Protein AF-N4VZN1-F1 (afdb_monomer)

pLDDT: mean 78.59, std 17.95, range [29.05, 93.44]

Structure (mmCIF, N/CA/C/O backbone):
data_AF-N4VZN1-F1
#
_entry.id   AF-N4VZN1-F1
#
loop_
_atom_site.group_PDB
_atom_site.id
_atom_site.type_symbol
_atom_site.label_atom_id
_atom_site.label_alt_id
_atom_site.label_comp_id
_atom_site.label_asym_id
_atom_site.label_entity_id
_atom_site.label_seq_id
_atom_site.pdbx_PDB_ins_code
_atom_site.Cartn_x
_atom_site.Cartn_y
_atom_site.Cartn_z
_atom_site.occupancy
_atom_site.B_iso_or_equiv
_atom_site.auth_seq_id
_atom_site.auth_comp_id
_atom_site.auth_asym_id
_atom_site.auth_atom_id
_atom_site.pdbx_PDB_model_num
ATOM 1 N N . MET A 1 1 ? 10.102 4.691 -33.863 1.00 33.31 1 MET A N 1
ATOM 2 C CA . MET A 1 1 ? 11.056 3.688 -34.383 1.00 33.31 1 MET A CA 1
ATOM 3 C C . MET A 1 1 ? 10.541 2.328 -33.934 1.00 33.31 1 MET A C 1
ATOM 5 O O . MET A 1 1 ? 10.460 2.100 -32.736 1.00 33.31 1 MET A O 1
ATOM 9 N N . VAL A 1 2 ? 10.030 1.515 -34.860 1.00 29.05 2 VAL A N 1
ATOM 10 C CA . VAL A 1 2 ? 9.396 0.220 -34.558 1.00 29.05 2 VAL A CA 1
ATOM 11 C C . VAL A 1 2 ? 10.505 -0.815 -34.383 1.00 29.05 2 VAL A C 1
ATOM 13 O O . VAL A 1 2 ? 11.284 -1.025 -35.308 1.00 29.05 2 VAL A O 1
ATOM 16 N N . ALA A 1 3 ? 10.610 -1.429 -33.205 1.00 33.41 3 ALA A N 1
ATOM 17 C CA . ALA A 1 3 ? 11.520 -2.548 -32.995 1.00 33.41 3 ALA A CA 1
ATOM 18 C C . ALA A 1 3 ? 10.866 -3.826 -33.538 1.00 33.41 3 ALA A C 1
ATOM 20 O O . ALA A 1 3 ? 9.881 -4.314 -32.989 1.00 33.41 3 ALA A O 1
ATOM 21 N N . SER A 1 4 ? 11.395 -4.354 -34.639 1.00 32.19 4 SER A N 1
ATOM 22 C CA . SER A 1 4 ? 11.051 -5.678 -35.155 1.00 32.19 4 SER A CA 1
ATOM 23 C C . SER A 1 4 ? 11.809 -6.747 -34.365 1.00 32.19 4 SER A C 1
ATOM 25 O O . SER A 1 4 ? 13.034 -6.824 -34.457 1.00 32.19 4 SER A O 1
ATOM 27 N N . LEU A 1 5 ? 11.094 -7.571 -33.599 1.00 39.19 5 LEU A N 1
ATOM 28 C CA . LEU A 1 5 ? 11.644 -8.781 -32.980 1.00 39.19 5 LEU A CA 1
ATOM 29 C C . LEU A 1 5 ? 11.568 -9.964 -33.968 1.00 39.19 5 LEU A C 1
ATOM 31 O O . LEU A 1 5 ? 10.598 -10.056 -34.728 1.00 39.19 5 LEU A O 1
ATOM 35 N N . PRO A 1 6 ? 12.559 -10.875 -33.982 1.00 34.69 6 PRO A N 1
ATOM 36 C CA . PRO A 1 6 ? 12.552 -12.028 -34.874 1.00 34.69 6 PRO A CA 1
ATOM 37 C C . PRO A 1 6 ? 11.439 -13.012 -34.485 1.00 34.69 6 PRO A C 1
ATOM 39 O O . PRO A 1 6 ? 11.259 -13.341 -33.312 1.00 34.69 6 PRO A O 1
ATOM 42 N N . ARG A 1 7 ? 10.693 -13.495 -35.489 1.00 36.53 7 ARG A N 1
ATOM 43 C CA . ARG A 1 7 ? 9.679 -14.553 -35.344 1.00 36.53 7 ARG A CA 1
ATOM 44 C C . ARG A 1 7 ? 10.336 -15.824 -34.804 1.00 36.53 7 ARG A C 1
ATOM 46 O O . ARG A 1 7 ? 11.075 -16.479 -35.533 1.00 36.53 7 ARG A O 1
ATOM 53 N N . GLN A 1 8 ? 10.008 -16.207 -33.573 1.00 41.25 8 GLN A N 1
ATOM 54 C CA . GLN A 1 8 ? 10.140 -17.594 -33.142 1.00 41.25 8 GLN A CA 1
ATOM 55 C C . GLN A 1 8 ? 8.844 -18.335 -33.475 1.00 41.25 8 GLN A C 1
ATOM 57 O O . GLN A 1 8 ? 7.759 -17.988 -33.015 1.00 41.25 8 GLN A O 1
ATOM 62 N N . THR A 1 9 ? 8.959 -19.318 -34.360 1.00 45.03 9 THR A N 1
ATOM 63 C CA . THR A 1 9 ? 7.904 -20.261 -34.727 1.00 45.03 9 THR A CA 1
ATOM 64 C C . THR A 1 9 ? 7.718 -21.290 -33.617 1.00 45.03 9 THR A C 1
ATOM 66 O O . THR A 1 9 ? 8.597 -22.120 -33.408 1.00 45.03 9 THR A O 1
ATOM 69 N N . GLY A 1 10 ? 6.558 -21.259 -32.956 1.00 38.69 10 GLY A N 1
ATOM 70 C CA . GLY A 1 10 ? 6.076 -22.329 -32.078 1.00 38.69 10 GLY A CA 1
ATOM 71 C C . GLY A 1 10 ? 5.666 -21.839 -30.691 1.00 38.69 10 GLY A C 1
ATOM 72 O O . GLY A 1 10 ? 6.515 -21.622 -29.838 1.00 38.69 10 GLY A O 1
ATOM 73 N N . GLY A 1 11 ? 4.356 -21.713 -30.459 1.00 36.47 11 GLY A N 1
ATOM 74 C CA . GLY A 1 11 ? 3.774 -21.395 -29.149 1.00 36.47 11 GLY A CA 1
ATOM 75 C C . GLY A 1 11 ? 2.905 -20.139 -29.181 1.00 36.47 11 GLY A C 1
ATOM 76 O O . GLY A 1 11 ? 3.313 -19.111 -29.709 1.00 36.47 11 GLY A O 1
ATOM 77 N N . PHE A 1 12 ? 1.685 -20.256 -28.658 1.00 34.72 12 PHE A N 1
ATOM 78 C CA . PHE A 1 12 ? 0.640 -19.227 -28.595 1.00 34.72 12 PHE A CA 1
ATOM 79 C C . PHE A 1 12 ? 1.207 -17.844 -28.206 1.00 34.72 12 PHE A C 1
ATOM 81 O O . PHE A 1 12 ? 1.605 -17.633 -27.062 1.00 34.72 12 PHE A O 1
ATOM 88 N N . LEU A 1 13 ? 1.256 -16.897 -29.150 1.00 37.53 13 LEU A N 1
ATOM 89 C CA . LEU A 1 13 ? 1.694 -15.528 -28.880 1.00 37.53 13 LEU A CA 1
ATOM 90 C C . LEU A 1 13 ? 0.463 -14.639 -28.686 1.00 37.53 13 LEU A C 1
ATOM 92 O O . LEU A 1 13 ? -0.039 -14.046 -29.639 1.00 37.53 13 LEU A O 1
ATOM 96 N N . THR A 1 14 ? -0.020 -14.540 -27.451 1.00 34.81 14 THR A N 1
ATOM 97 C CA . THR A 1 14 ? -0.980 -13.495 -27.077 1.00 34.81 14 THR A CA 1
ATOM 98 C C . THR A 1 14 ? -0.225 -12.407 -26.324 1.00 34.81 14 THR A C 1
ATOM 100 O O . THR A 1 14 ? 0.048 -12.548 -25.136 1.00 34.81 14 THR A O 1
ATOM 103 N N . VAL A 1 15 ? 0.135 -11.321 -27.015 1.00 51.28 15 VAL A N 1
ATOM 104 C CA . VAL A 1 15 ? 0.656 -10.105 -26.371 1.00 51.28 15 VAL A CA 1
ATOM 105 C C . VAL A 1 15 ? -0.515 -9.158 -26.118 1.00 51.28 15 VAL A C 1
ATOM 107 O O . VAL A 1 15 ? -1.000 -8.478 -27.018 1.00 51.28 15 VAL A O 1
ATOM 110 N N . VAL A 1 16 ? -0.976 -9.166 -24.871 1.00 47.75 16 VAL A 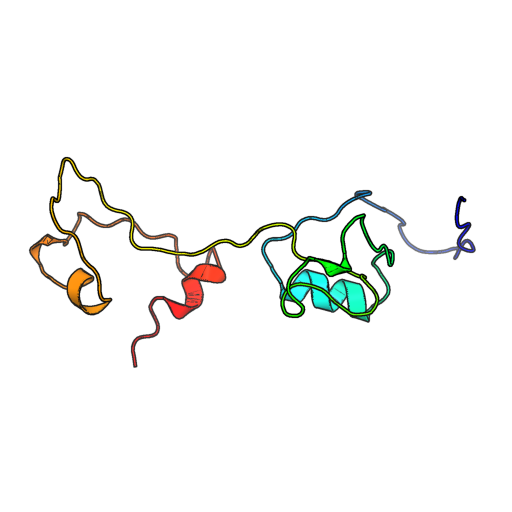N 1
ATOM 111 C CA . VAL A 1 16 ? -1.814 -8.145 -24.219 1.00 47.75 16 VAL A CA 1
ATOM 112 C C . VAL A 1 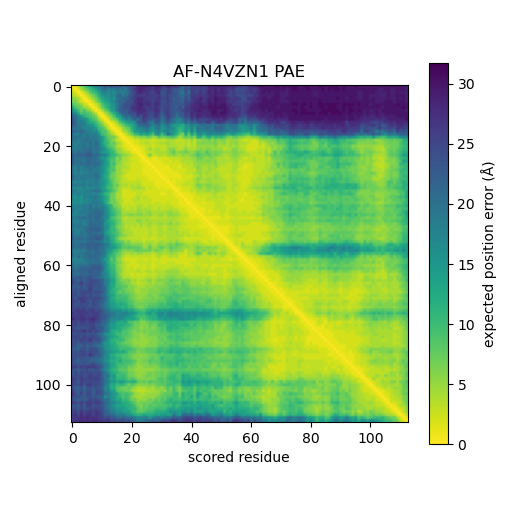16 ? -0.857 -7.207 -23.453 1.00 47.75 16 VAL A C 1
ATOM 114 O O . VAL A 1 16 ? 0.295 -7.582 -23.233 1.00 47.75 16 VAL A O 1
ATOM 117 N N . PRO A 1 17 ? -1.351 -6.137 -22.817 1.00 61.84 17 PRO A N 1
ATOM 118 C CA . PRO A 1 17 ? -1.573 -4.761 -23.283 1.00 61.84 17 PRO A CA 1
ATOM 119 C C . PRO A 1 17 ? -0.272 -3.960 -23.550 1.00 61.84 17 PRO A C 1
ATOM 121 O O . PRO A 1 17 ? 0.813 -4.356 -23.142 1.00 61.84 17 PRO A O 1
ATOM 124 N N . SER A 1 18 ? -0.367 -2.784 -24.192 1.00 78.56 18 SER A N 1
ATOM 125 C CA . SER A 1 18 ? 0.781 -1.874 -24.414 1.00 78.56 18 SER A CA 1
ATOM 126 C C . SER A 1 18 ? 1.297 -1.185 -23.141 1.00 78.56 18 SER A C 1
ATOM 128 O O . SER A 1 18 ? 2.373 -0.591 -23.156 1.00 78.56 18 SER A O 1
ATOM 130 N N . LEU A 1 19 ? 0.518 -1.238 -22.058 1.00 81.88 19 LEU A N 1
ATOM 131 C CA . LEU A 1 19 ? 0.842 -0.708 -20.740 1.00 81.88 19 LEU A CA 1
ATOM 132 C C . LEU A 1 19 ? 0.364 -1.702 -19.681 1.00 81.88 19 LEU A C 1
ATOM 134 O O . LEU A 1 19 ? -0.770 -2.173 -19.740 1.00 81.88 19 LEU A O 1
ATOM 138 N N . PHE A 1 20 ? 1.219 -1.980 -18.704 1.00 83.44 20 PHE A N 1
ATOM 139 C CA . PHE A 1 20 ? 0.904 -2.812 -17.552 1.00 83.44 20 PHE A CA 1
ATOM 140 C C . PHE A 1 20 ? 0.982 -1.954 -16.289 1.00 83.44 20 PHE A C 1
ATOM 142 O O . PHE A 1 20 ? 2.021 -1.351 -16.019 1.00 83.44 20 PHE A O 1
ATOM 149 N N . LEU A 1 21 ? -0.116 -1.887 -15.536 1.00 84.38 21 LEU A N 1
ATOM 150 C CA . LEU A 1 21 ? -0.195 -1.181 -14.261 1.00 84.38 21 LEU A CA 1
ATOM 151 C C . LEU A 1 21 ? -0.569 -2.183 -13.170 1.00 84.38 21 LEU A C 1
ATOM 153 O O . LEU A 1 21 ? -1.529 -2.934 -13.324 1.00 84.38 21 LEU A O 1
ATOM 157 N N . SER A 1 22 ? 0.200 -2.199 -12.085 1.00 83.06 22 SER A N 1
ATOM 158 C CA . SER A 1 22 ? 0.061 -3.179 -11.010 1.00 83.06 22 SER A CA 1
ATOM 159 C C . SER A 1 22 ? 0.313 -2.525 -9.660 1.00 83.06 22 SER A C 1
ATOM 161 O O . SER A 1 22 ? 1.281 -1.780 -9.512 1.00 83.06 22 SER A O 1
ATOM 163 N N . ALA A 1 23 ? -0.531 -2.845 -8.677 1.00 78.62 23 ALA A N 1
ATOM 164 C CA . ALA A 1 23 ? -0.277 -2.542 -7.268 1.00 78.62 23 ALA A CA 1
ATOM 165 C C . ALA A 1 23 ? 0.713 -3.541 -6.632 1.00 78.62 23 ALA A C 1
ATOM 167 O O . ALA A 1 23 ? 1.353 -3.229 -5.633 1.00 78.62 23 ALA A O 1
ATOM 168 N N . VAL A 1 24 ? 0.897 -4.715 -7.251 1.00 80.88 24 VAL A N 1
ATOM 169 C CA . VAL A 1 24 ? 1.840 -5.751 -6.812 1.00 80.88 24 VAL A CA 1
ATOM 170 C C . VAL A 1 24 ? 3.243 -5.422 -7.315 1.00 80.88 24 VAL A C 1
ATOM 172 O O . VAL A 1 24 ? 3.533 -5.545 -8.513 1.00 80.88 24 VAL A O 1
ATOM 175 N N . PHE A 1 25 ? 4.127 -5.029 -6.397 1.00 82.56 25 PHE A N 1
ATOM 176 C CA . PHE A 1 25 ? 5.505 -4.633 -6.703 1.00 82.56 25 PHE A CA 1
ATOM 177 C C . PHE A 1 25 ? 6.351 -5.792 -7.253 1.00 82.56 25 PHE A C 1
ATOM 179 O O . PHE A 1 25 ? 7.085 -5.632 -8.232 1.00 82.56 25 PHE A O 1
ATOM 186 N N . ALA A 1 26 ? 6.216 -6.983 -6.661 1.00 84.19 26 ALA A N 1
ATOM 187 C CA . ALA A 1 26 ? 7.002 -8.163 -7.026 1.00 84.19 26 ALA A CA 1
ATOM 188 C C . ALA A 1 26 ? 6.794 -8.587 -8.492 1.00 84.19 26 ALA A C 1
ATOM 190 O O . ALA A 1 26 ? 7.737 -9.028 -9.156 1.00 84.19 26 ALA A O 1
ATOM 191 N N . THR A 1 27 ? 5.587 -8.390 -9.027 1.00 85.12 27 THR A N 1
ATOM 192 C CA . THR A 1 27 ? 5.260 -8.684 -10.428 1.00 85.12 27 THR A CA 1
ATOM 193 C C . THR A 1 27 ? 6.078 -7.818 -11.381 1.00 85.12 27 THR A C 1
ATOM 195 O O . THR A 1 27 ? 6.709 -8.345 -12.299 1.00 85.12 27 THR A O 1
ATOM 198 N N . SER A 1 28 ? 6.149 -6.507 -11.134 1.00 85.50 28 SER A N 1
ATOM 199 C CA . SER A 1 28 ? 6.932 -5.567 -11.949 1.00 85.50 28 SER A CA 1
ATOM 200 C C . SER A 1 28 ? 8.425 -5.908 -11.934 1.00 85.50 28 SER A C 1
ATOM 202 O O . SER A 1 28 ? 9.081 -5.906 -12.979 1.00 85.50 28 SER A O 1
ATOM 204 N N . VAL A 1 29 ? 8.956 -6.295 -10.768 1.00 85.94 29 VAL A N 1
ATOM 205 C CA . VAL A 1 29 ? 10.348 -6.75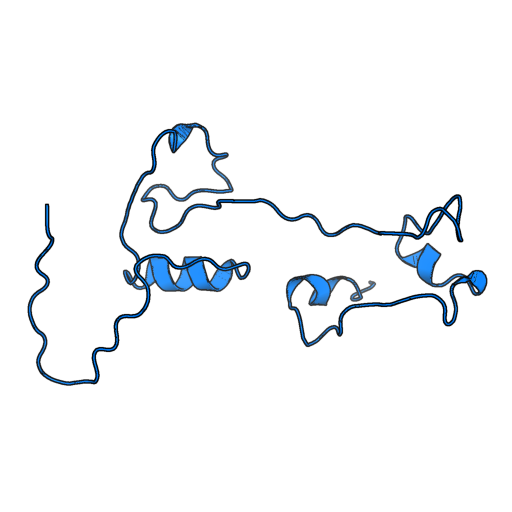0 -10.626 1.00 85.94 29 VAL A CA 1
ATOM 206 C C . VAL A 1 29 ? 10.601 -8.034 -11.422 1.00 85.94 29 VAL A C 1
ATOM 208 O O . VAL A 1 29 ? 11.558 -8.093 -12.195 1.00 85.94 29 VAL A O 1
ATOM 211 N N . SER A 1 30 ? 9.743 -9.047 -11.279 1.00 88.31 30 SER A N 1
ATOM 212 C CA . SER A 1 30 ? 9.865 -10.336 -11.978 1.00 88.31 30 SER A CA 1
ATOM 213 C C . SER A 1 30 ? 9.801 -10.188 -13.503 1.00 88.31 30 SER A C 1
ATOM 215 O O . SER A 1 30 ? 10.607 -10.771 -14.228 1.00 88.31 30 SER A O 1
ATOM 217 N N . LEU A 1 31 ? 8.886 -9.363 -14.018 1.00 87.75 31 LEU A N 1
ATOM 218 C CA . LEU A 1 31 ? 8.788 -9.098 -15.456 1.00 87.75 31 LEU A CA 1
ATOM 219 C C . LEU A 1 31 ? 10.016 -8.339 -15.982 1.00 87.75 31 LEU A C 1
ATOM 221 O O . LEU A 1 31 ? 10.525 -8.654 -17.061 1.00 87.75 31 LEU A O 1
ATOM 225 N N . GLY A 1 32 ? 10.531 -7.382 -15.204 1.00 86.75 32 GLY A N 1
ATOM 226 C CA . GLY A 1 32 ? 11.742 -6.637 -15.542 1.00 86.75 32 GLY A CA 1
ATOM 227 C C . GLY A 1 32 ? 12.989 -7.522 -15.622 1.00 86.75 32 GLY A C 1
ATOM 228 O O . GLY A 1 32 ? 13.756 -7.409 -16.579 1.00 86.75 32 GLY A O 1
ATOM 229 N N . THR A 1 33 ? 13.183 -8.437 -14.666 1.00 87.06 33 THR A N 1
ATOM 230 C CA . THR A 1 33 ? 14.341 -9.354 -14.654 1.00 87.06 33 THR A CA 1
ATOM 231 C C . THR A 1 33 ? 14.298 -10.371 -15.790 1.00 87.06 33 THR A C 1
ATOM 233 O O . THR A 1 33 ? 15.341 -10.720 -16.337 1.00 87.06 33 THR A O 1
ATOM 236 N N . ARG A 1 34 ? 13.100 -10.790 -16.211 1.00 89.31 34 ARG A N 1
ATOM 237 C CA . ARG A 1 34 ? 12.894 -11.690 -17.358 1.00 89.31 34 ARG A CA 1
ATOM 238 C C . ARG A 1 34 ? 13.006 -10.997 -18.720 1.00 89.31 34 ARG A C 1
ATOM 240 O O . ARG A 1 34 ? 12.885 -11.664 -19.742 1.00 89.31 34 ARG A O 1
ATOM 247 N N . GLY A 1 35 ? 13.210 -9.678 -18.755 1.00 89.12 35 GLY A N 1
ATOM 248 C CA . GLY A 1 35 ? 13.285 -8.912 -20.002 1.00 89.12 35 GLY A CA 1
ATOM 249 C C . GLY A 1 35 ? 11.945 -8.779 -20.733 1.00 89.12 35 GLY A C 1
ATOM 250 O O . GLY A 1 35 ? 11.933 -8.488 -21.925 1.00 89.12 35 GLY A O 1
ATOM 251 N N . ALA A 1 36 ? 10.824 -8.981 -20.034 1.00 89.69 36 ALA A N 1
ATOM 252 C CA . ALA A 1 36 ? 9.482 -8.918 -20.612 1.00 89.69 36 ALA A CA 1
ATOM 253 C C . ALA A 1 36 ? 8.930 -7.482 -20.727 1.00 89.69 36 ALA A C 1
ATOM 255 O O . ALA A 1 36 ? 7.862 -7.285 -21.302 1.00 89.69 36 ALA A O 1
ATOM 256 N N . LEU A 1 37 ? 9.635 -6.482 -20.181 1.00 88.69 37 LEU A N 1
ATOM 257 C CA . LEU A 1 37 ? 9.220 -5.077 -20.179 1.00 88.69 37 LEU A CA 1
ATOM 258 C C . LEU A 1 37 ? 10.097 -4.221 -21.098 1.00 88.69 37 LEU A C 1
ATOM 260 O O . LEU A 1 37 ? 11.321 -4.375 -21.146 1.00 88.69 37 LEU A O 1
ATOM 264 N N . LEU A 1 38 ? 9.467 -3.268 -21.788 1.00 89.81 38 LEU A N 1
ATOM 265 C CA . LEU A 1 38 ? 10.168 -2.250 -22.561 1.00 89.81 38 LEU A CA 1
ATOM 266 C C . LEU A 1 38 ? 10.881 -1.281 -21.613 1.00 89.81 38 LEU A C 1
ATOM 268 O O . LEU A 1 38 ? 10.267 -0.701 -20.725 1.00 89.81 38 LEU A O 1
ATOM 272 N N . ARG A 1 39 ? 12.173 -1.051 -21.850 1.00 90.06 39 ARG A N 1
ATOM 273 C CA . ARG A 1 39 ? 12.937 -0.024 -21.136 1.00 90.06 39 ARG A CA 1
ATOM 274 C C . ARG A 1 39 ? 12.570 1.351 -21.679 1.00 90.06 39 ARG A C 1
ATOM 276 O O . ARG A 1 39 ? 12.928 1.674 -22.812 1.00 90.06 39 ARG A O 1
ATOM 283 N N . TYR A 1 40 ? 11.876 2.155 -20.884 1.00 89.06 40 TYR A N 1
ATOM 284 C CA . TYR A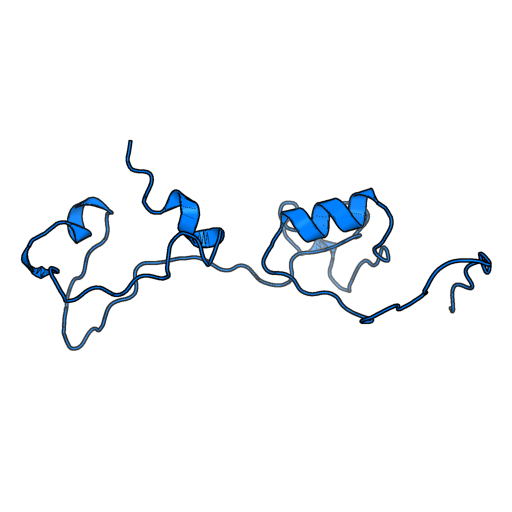 1 40 ? 11.413 3.475 -21.295 1.00 89.06 40 TYR A CA 1
ATOM 285 C C . TYR A 1 40 ? 11.553 4.479 -20.156 1.00 89.06 40 TYR A C 1
ATOM 287 O O . TYR A 1 40 ? 10.941 4.322 -19.109 1.00 89.06 40 TYR A O 1
ATOM 295 N N . LYS A 1 41 ? 12.344 5.533 -20.380 1.00 91.88 41 LYS A N 1
ATOM 296 C CA . LYS A 1 41 ? 12.461 6.667 -19.456 1.00 91.88 41 LYS A CA 1
ATOM 297 C C . LYS A 1 41 ? 11.432 7.730 -19.845 1.00 91.88 41 LYS A C 1
ATOM 299 O O . LYS A 1 41 ? 11.604 8.327 -20.911 1.00 91.88 41 LYS A O 1
ATOM 304 N N . PRO A 1 42 ? 10.392 7.980 -19.032 1.00 88.88 42 PRO A N 1
ATOM 305 C CA . PRO A 1 42 ? 9.441 9.048 -19.309 1.00 88.88 42 PRO A CA 1
ATOM 306 C C . PRO A 1 42 ? 10.093 10.430 -19.174 1.00 88.88 42 PRO A C 1
ATOM 308 O O . PRO A 1 42 ? 11.190 10.583 -18.622 1.00 88.88 42 PRO A O 1
ATOM 311 N N . LEU A 1 43 ? 9.389 11.458 -19.657 1.00 93.44 43 LEU A N 1
ATOM 312 C CA . LEU A 1 43 ? 9.734 12.845 -19.349 1.00 93.44 43 LEU A CA 1
ATOM 313 C C . LEU A 1 43 ? 9.830 13.013 -17.825 1.00 93.44 43 LEU A C 1
ATOM 315 O O . LEU A 1 43 ? 9.047 12.420 -17.087 1.00 93.44 43 LEU A O 1
ATOM 319 N N . ASP A 1 44 ? 10.806 13.789 -17.355 1.00 90.94 44 ASP A N 1
ATOM 320 C CA . ASP A 1 44 ? 11.044 14.022 -15.927 1.00 90.94 44 ASP A CA 1
ATOM 321 C C . ASP A 1 44 ? 11.395 12.775 -15.090 1.00 90.94 44 ASP A C 1
ATOM 323 O O . ASP A 1 44 ? 11.388 12.835 -13.861 1.00 90.94 44 ASP A O 1
ATOM 327 N N . PHE A 1 45 ? 11.842 11.678 -15.715 1.00 89.19 45 PHE A N 1
ATOM 328 C CA . PHE A 1 45 ? 12.320 10.469 -15.023 1.00 89.19 45 PHE A CA 1
ATOM 329 C C . PHE A 1 45 ? 13.293 10.755 -13.861 1.00 89.19 45 PHE A C 1
ATOM 331 O O . PHE A 1 45 ? 13.261 10.094 -12.825 1.00 89.19 45 PHE A O 1
ATOM 338 N N . ASN A 1 46 ? 14.158 11.765 -14.007 1.00 91.25 46 ASN A N 1
ATOM 339 C CA . ASN A 1 46 ? 15.130 12.140 -12.978 1.00 91.25 46 ASN A CA 1
ATOM 340 C C . ASN A 1 46 ? 14.554 12.867 -11.761 1.00 91.25 46 ASN A C 1
ATOM 342 O O . ASN A 1 46 ? 15.262 13.006 -10.766 1.00 91.25 46 ASN A O 1
ATOM 346 N N . ARG A 1 47 ? 13.287 13.281 -11.820 1.00 92.44 47 ARG A N 1
ATOM 347 C CA . ARG A 1 47 ? 12.566 13.925 -10.717 1.00 92.44 47 ARG A CA 1
ATOM 348 C C . ARG A 1 47 ? 11.836 12.918 -9.829 1.00 92.44 47 ARG A C 1
ATOM 350 O O . ARG A 1 47 ? 11.481 13.262 -8.708 1.00 92.44 47 ARG A O 1
ATOM 357 N N . VAL A 1 48 ? 11.641 11.682 -10.295 1.00 90.06 48 VAL A N 1
ATOM 358 C CA . VAL A 1 48 ? 11.070 10.598 -9.484 1.00 90.06 48 VAL A CA 1
ATOM 359 C C . VAL A 1 48 ? 12.092 10.160 -8.430 1.00 90.06 48 VAL A C 1
ATOM 361 O O . VAL A 1 48 ? 13.288 10.016 -8.714 1.00 90.06 48 VAL A O 1
ATOM 364 N N . HIS A 1 49 ? 11.631 9.953 -7.194 1.00 91.50 49 HIS A N 1
ATOM 365 C CA . HIS A 1 49 ? 12.488 9.528 -6.088 1.00 91.50 49 HIS A CA 1
ATOM 366 C C . HIS A 1 49 ? 13.228 8.221 -6.446 1.00 91.50 49 HIS A C 1
ATOM 368 O O . HIS A 1 49 ? 12.594 7.308 -6.975 1.00 91.50 49 HIS A O 1
ATOM 374 N N . PRO A 1 50 ? 14.540 8.077 -6.162 1.00 90.69 50 PRO A N 1
ATOM 375 C CA . PRO A 1 50 ? 15.314 6.895 -6.558 1.00 90.69 50 PRO A CA 1
ATOM 376 C C . PRO A 1 50 ? 14.734 5.557 -6.079 1.00 90.69 50 PRO A C 1
ATOM 378 O O . PRO A 1 50 ? 14.842 4.571 -6.792 1.00 90.69 50 PRO A O 1
ATOM 381 N N . GLY A 1 51 ? 14.070 5.525 -4.918 1.00 89.00 51 GLY A N 1
ATOM 382 C CA . GLY A 1 51 ? 13.397 4.318 -4.409 1.00 89.00 51 GLY A CA 1
ATOM 383 C C . GLY A 1 51 ? 12.151 3.884 -5.198 1.00 89.00 51 GLY A C 1
ATOM 384 O O . GLY A 1 51 ? 11.645 2.791 -4.980 1.00 89.00 51 GLY A O 1
ATOM 385 N N . PHE A 1 52 ? 11.659 4.721 -6.112 1.00 89.62 52 PHE A N 1
ATOM 386 C CA . PHE A 1 52 ? 10.445 4.493 -6.903 1.00 89.62 52 PHE A CA 1
ATOM 387 C C . PHE A 1 52 ? 10.724 4.300 -8.399 1.00 89.62 52 PHE A C 1
ATOM 389 O O . PHE A 1 52 ? 9.797 4.267 -9.206 1.00 89.62 52 PHE A O 1
ATOM 396 N N . ARG A 1 53 ? 11.998 4.174 -8.782 1.00 86.56 53 ARG A N 1
ATOM 397 C CA . ARG A 1 53 ? 12.430 3.986 -10.170 1.00 86.56 53 ARG A CA 1
ATOM 398 C C . ARG A 1 53 ? 13.633 3.063 -10.257 1.00 86.56 53 ARG A C 1
ATOM 400 O O . ARG A 1 53 ? 14.415 2.969 -9.315 1.00 86.56 53 ARG A O 1
ATOM 407 N N . ILE A 1 54 ? 13.839 2.438 -11.413 1.00 84.25 54 ILE A N 1
ATOM 408 C CA . ILE A 1 54 ? 15.014 1.588 -11.658 1.00 84.25 54 ILE A CA 1
ATOM 409 C C . ILE A 1 54 ? 15.939 2.206 -12.712 1.00 84.25 54 ILE A C 1
ATOM 411 O O . ILE A 1 54 ? 15.486 2.851 -13.650 1.00 84.25 54 ILE A O 1
ATOM 415 N N . VAL A 1 55 ? 17.256 1.992 -12.597 1.00 75.94 55 VAL A N 1
ATOM 416 C CA . VAL A 1 55 ? 18.301 2.630 -13.439 1.00 75.94 55 VAL A CA 1
ATOM 417 C C . VAL A 1 55 ? 18.044 2.497 -14.953 1.00 75.94 55 VAL A C 1
ATOM 419 O O . VAL A 1 55 ? 18.359 3.408 -15.732 1.00 75.94 55 VAL A O 1
ATOM 422 N N . PHE A 1 56 ? 17.440 1.381 -15.368 1.00 78.69 56 PHE A N 1
ATOM 423 C CA . PHE A 1 56 ? 17.121 1.069 -16.764 1.00 78.69 56 PHE A CA 1
ATOM 424 C C . PHE A 1 56 ? 15.647 1.280 -17.144 1.00 78.69 56 PHE A C 1
ATOM 426 O O . PHE A 1 56 ? 15.300 1.002 -18.289 1.00 78.69 56 PHE A O 1
ATOM 433 N N . SER A 1 57 ? 14.805 1.748 -16.217 1.00 83.50 57 SER A N 1
ATOM 434 C CA . SER A 1 57 ? 13.369 2.014 -16.409 1.00 83.50 57 S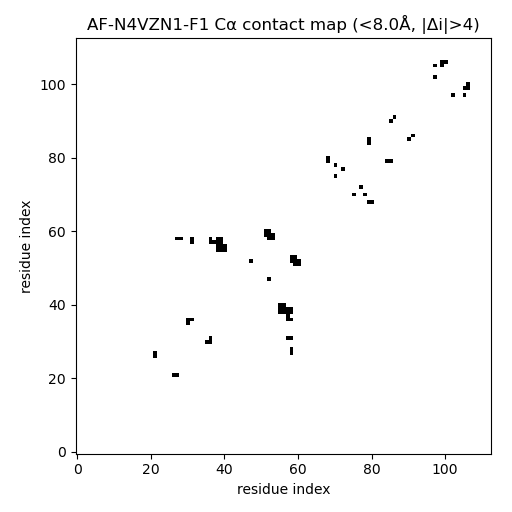ER A CA 1
ATOM 435 C C . SER A 1 57 ? 12.618 0.883 -17.104 1.00 83.50 57 SER A C 1
ATOM 437 O O . SER A 1 57 ? 11.922 1.092 -18.093 1.00 83.50 57 SER A O 1
ATOM 439 N N . ALA A 1 58 ? 12.811 -0.347 -16.622 1.00 87.50 58 ALA A N 1
ATOM 440 C CA . ALA A 1 58 ? 11.968 -1.467 -17.039 1.00 87.50 58 ALA A CA 1
ATOM 441 C C . ALA A 1 58 ? 10.540 -1.315 -16.481 1.00 87.50 58 ALA A C 1
ATOM 443 O O . ALA A 1 58 ? 9.582 -1.746 -17.106 1.00 87.50 58 ALA A O 1
ATOM 444 N N . TRP A 1 59 ? 10.413 -0.683 -15.316 1.00 87.25 59 TRP A N 1
ATOM 445 C CA . TRP A 1 59 ? 9.174 -0.231 -14.696 1.00 87.25 59 TRP A CA 1
ATOM 446 C C . TRP A 1 59 ? 9.515 0.977 -13.817 1.00 87.25 59 TRP A C 1
ATOM 448 O O . TRP A 1 59 ? 10.642 1.072 -13.328 1.00 87.25 59 TRP A O 1
ATOM 458 N N . ASP A 1 60 ? 8.548 1.866 -13.608 1.00 88.69 60 ASP A N 1
ATOM 459 C CA . ASP A 1 60 ? 8.656 3.022 -12.718 1.00 88.69 60 ASP A CA 1
ATOM 460 C C . ASP A 1 60 ? 7.340 3.171 -11.945 1.00 88.69 60 ASP A C 1
ATOM 462 O O . ASP A 1 60 ? 6.268 2.871 -12.481 1.00 88.69 60 ASP A O 1
ATOM 466 N N . ALA A 1 61 ? 7.397 3.598 -10.681 1.00 88.50 61 ALA A N 1
ATOM 467 C CA . ALA A 1 61 ? 6.183 3.828 -9.909 1.00 88.50 61 ALA A CA 1
ATOM 468 C C . ALA A 1 61 ? 5.473 5.094 -10.403 1.00 88.50 61 ALA A C 1
ATOM 470 O O . ALA A 1 61 ? 6.101 6.128 -10.636 1.00 88.50 61 ALA A O 1
ATOM 471 N N . VAL A 1 62 ? 4.150 5.016 -10.525 1.00 88.75 62 VAL A N 1
ATOM 472 C CA . VAL A 1 62 ? 3.317 6.128 -11.012 1.00 88.75 62 VAL A CA 1
ATOM 473 C C . VAL A 1 62 ? 2.531 6.820 -9.902 1.00 88.75 62 VAL A C 1
ATOM 475 O O . VAL A 1 62 ? 2.157 7.980 -10.042 1.00 88.75 62 VAL A O 1
ATOM 478 N N . VAL A 1 63 ? 2.280 6.120 -8.797 1.00 88.88 63 VAL A N 1
ATOM 479 C CA . VAL A 1 63 ? 1.514 6.611 -7.651 1.00 88.88 63 VAL A CA 1
ATOM 480 C C . VAL A 1 63 ? 1.981 5.894 -6.388 1.00 88.88 63 VAL A C 1
ATOM 482 O O . VAL A 1 63 ? 2.447 4.757 -6.451 1.00 88.88 63 VAL A O 1
ATOM 485 N N . VAL A 1 64 ? 1.858 6.566 -5.246 1.00 89.06 64 VAL A N 1
ATOM 486 C CA . VAL A 1 64 ? 2.106 5.989 -3.922 1.00 89.06 64 VAL A CA 1
ATOM 487 C C . VAL A 1 64 ? 0.768 5.870 -3.203 1.00 89.06 64 VAL A C 1
ATOM 489 O O . VAL A 1 64 ? 0.046 6.859 -3.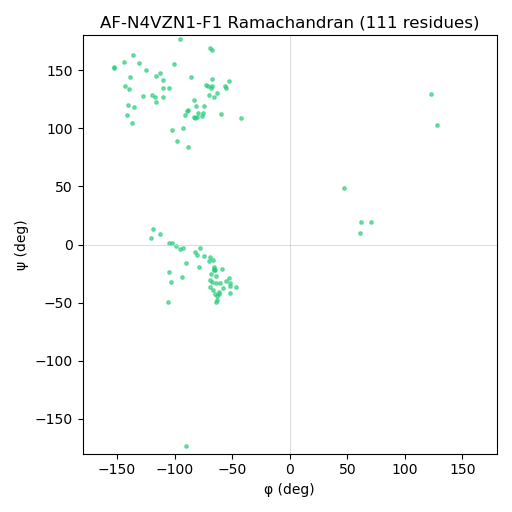086 1.00 89.06 64 VAL A O 1
ATOM 492 N N . PHE A 1 65 ? 0.454 4.672 -2.713 1.00 86.94 65 PHE A N 1
ATOM 493 C CA . PHE A 1 65 ? -0.697 4.426 -1.848 1.00 86.94 65 PHE A CA 1
ATOM 494 C C . PHE A 1 65 ? -0.229 4.233 -0.408 1.00 86.94 65 PHE A C 1
ATOM 496 O O . PHE A 1 65 ? 0.741 3.518 -0.159 1.00 86.94 65 PHE A O 1
ATOM 503 N N . GLY A 1 66 ? -0.919 4.877 0.531 1.00 86.31 66 GLY A N 1
ATOM 504 C CA . GLY A 1 66 ? -0.719 4.691 1.964 1.00 86.31 66 GLY A CA 1
ATOM 505 C C . GLY A 1 66 ? -1.985 4.124 2.587 1.00 86.31 66 GLY A C 1
ATOM 506 O O . GLY A 1 66 ? -3.061 4.693 2.411 1.00 86.31 66 GLY A O 1
ATOM 507 N N . TRP A 1 67 ? -1.852 3.016 3.309 1.00 83.75 67 TRP A N 1
ATOM 508 C CA . TRP A 1 67 ? -2.938 2.449 4.099 1.00 83.75 67 TRP A CA 1
ATOM 509 C C . TRP A 1 67 ? -3.008 3.168 5.440 1.00 83.75 67 TRP A C 1
ATOM 511 O O . TRP A 1 67 ? -2.009 3.261 6.152 1.00 83.75 67 TRP A O 1
ATOM 521 N N . THR A 1 68 ? -4.177 3.710 5.763 1.00 86.38 68 THR A N 1
ATOM 522 C CA . THR A 1 68 ? -4.407 4.472 6.991 1.00 86.38 68 THR A CA 1
ATOM 523 C C . THR A 1 68 ? -5.730 4.075 7.630 1.00 86.38 68 THR A C 1
ATOM 525 O O . THR A 1 68 ? -6.607 3.486 6.994 1.00 86.38 68 THR A O 1
ATOM 528 N N . ASN A 1 69 ? -5.882 4.428 8.903 1.00 88.25 69 ASN A N 1
ATOM 529 C CA . ASN A 1 69 ? -7.136 4.252 9.618 1.00 88.25 69 ASN A CA 1
ATOM 530 C C . ASN A 1 69 ? -8.140 5.308 9.142 1.00 88.25 69 ASN A C 1
ATOM 532 O O . ASN A 1 69 ? -7.907 6.509 9.285 1.00 88.25 69 ASN A O 1
ATOM 536 N N . ILE A 1 70 ? -9.264 4.857 8.586 1.00 89.56 70 ILE A N 1
ATOM 537 C CA . ILE A 1 70 ? -10.356 5.721 8.134 1.00 89.56 70 ILE A CA 1
ATOM 538 C C . ILE A 1 70 ? -11.547 5.520 9.068 1.00 89.56 70 ILE A C 1
ATOM 540 O O . ILE A 1 70 ? -11.920 4.395 9.393 1.00 89.56 70 ILE A O 1
ATOM 544 N N . GLN A 1 71 ? -12.159 6.623 9.493 1.00 90.19 71 GLN A N 1
ATOM 545 C CA . GLN A 1 71 ? -13.292 6.620 10.416 1.00 90.19 71 GLN A CA 1
ATOM 546 C C . GLN A 1 71 ? -14.432 7.499 9.900 1.00 90.19 71 GLN A C 1
ATOM 548 O O . GLN A 1 71 ? -14.211 8.454 9.159 1.00 90.19 71 GLN A O 1
ATOM 553 N N . SER A 1 72 ? -15.655 7.207 10.348 1.00 91.06 72 SER A N 1
ATOM 554 C CA . SER A 1 72 ? -16.827 8.049 10.095 1.00 91.06 72 SER A CA 1
ATOM 555 C C . SER A 1 72 ? -16.883 9.193 11.117 1.00 91.06 72 SER A C 1
ATOM 557 O O . SER A 1 72 ? -17.205 8.919 12.279 1.00 91.06 72 SER A O 1
ATOM 559 N N . PRO A 1 73 ? -16.644 10.462 10.729 1.00 89.38 73 PRO A N 1
ATOM 560 C CA . PRO A 1 73 ? -16.598 11.582 11.675 1.00 89.38 73 PRO A CA 1
ATOM 561 C C . PRO A 1 73 ? -17.944 11.841 12.368 1.00 89.38 73 PRO A C 1
ATOM 563 O O . PRO A 1 73 ? -17.969 12.287 13.509 1.00 89.38 73 PRO A O 1
ATOM 566 N N . GLU A 1 74 ? -19.063 11.490 11.728 1.00 91.88 74 GLU A N 1
ATOM 567 C CA . GLU A 1 74 ? -20.408 11.597 12.317 1.00 91.88 74 GLU A CA 1
ATOM 568 C C . GLU A 1 74 ? -20.653 10.610 13.467 1.00 91.88 74 GLU A C 1
ATOM 570 O O . GLU A 1 74 ? -21.498 10.847 14.326 1.00 91.88 74 GLU A O 1
ATOM 575 N N . LYS A 1 75 ? -19.929 9.484 13.480 1.00 87.69 75 LYS A N 1
ATOM 576 C CA . LYS A 1 75 ? -20.123 8.401 14.456 1.00 87.69 75 LYS A CA 1
ATOM 577 C C . LYS A 1 75 ? -19.056 8.414 15.542 1.00 87.69 75 LYS A C 1
ATOM 579 O O . LYS A 1 75 ? -19.320 8.011 16.671 1.00 87.69 75 LYS A O 1
ATOM 584 N N . VAL A 1 76 ? -17.842 8.839 15.196 1.00 86.50 76 VAL A N 1
ATOM 585 C CA . VAL A 1 76 ? -16.682 8.807 16.083 1.00 86.50 76 VAL A CA 1
ATOM 586 C C . VAL A 1 76 ? -15.856 10.075 15.874 1.00 86.50 76 VAL A C 1
ATOM 588 O O . VAL A 1 76 ? -15.214 10.243 14.840 1.00 86.50 76 VAL A O 1
ATOM 591 N N . ALA A 1 77 ? -15.842 10.948 16.885 1.00 83.69 77 ALA A N 1
ATOM 592 C CA . ALA A 1 77 ? -15.056 12.184 16.855 1.00 83.69 77 ALA A CA 1
ATOM 593 C C . ALA A 1 77 ? -13.538 11.919 16.915 1.00 83.69 77 ALA A C 1
ATOM 595 O O . ALA A 1 77 ? -12.760 12.595 16.248 1.00 83.69 77 ALA A O 1
ATOM 596 N N . ALA A 1 78 ? -13.121 10.908 17.684 1.00 87.25 78 ALA A N 1
ATOM 597 C CA . ALA A 1 78 ? -11.733 10.462 17.799 1.00 87.25 78 ALA A CA 1
ATOM 598 C C . ALA A 1 78 ? -11.686 8.931 17.774 1.00 87.25 78 ALA A C 1
ATOM 600 O O . ALA A 1 78 ? -12.097 8.269 18.736 1.00 87.25 78 ALA A O 1
ATOM 601 N N . GLY A 1 79 ? -11.273 8.369 16.642 1.00 86.62 79 GLY A N 1
ATOM 602 C CA . GLY A 1 79 ? -11.187 6.931 16.455 1.00 86.62 79 GLY A CA 1
ATOM 603 C C . GLY A 1 79 ? -9.833 6.359 16.856 1.00 86.62 79 GLY A C 1
ATOM 604 O O . GLY A 1 79 ? -9.025 7.034 17.496 1.00 86.62 79 GLY A O 1
ATOM 605 N N . PRO A 1 80 ? -9.637 5.066 16.581 1.00 89.31 80 PRO A N 1
ATOM 606 C CA . PRO A 1 80 ? -8.424 4.348 16.943 1.00 89.31 80 PRO A CA 1
ATOM 607 C C . PRO A 1 80 ? -7.222 4.858 16.138 1.00 89.31 80 PRO A C 1
ATOM 609 O O . PRO A 1 80 ? -7.322 5.077 14.929 1.00 89.31 80 PRO A O 1
ATOM 612 N N . VAL A 1 81 ? -6.089 5.040 16.816 1.00 89.12 81 VAL A N 1
ATOM 613 C CA . VAL A 1 81 ? -4.829 5.464 16.188 1.00 89.12 81 VAL A CA 1
ATOM 614 C C . VAL A 1 81 ? -3.885 4.275 16.099 1.00 89.12 81 VAL A C 1
ATOM 616 O O . VAL A 1 81 ? -3.386 3.974 15.020 1.00 89.12 81 VAL A O 1
ATOM 619 N N . GLU A 1 82 ? -3.716 3.563 17.211 1.00 88.12 82 GLU A N 1
ATOM 620 C CA . GLU A 1 82 ? -2.816 2.418 17.313 1.00 88.12 82 GLU A CA 1
ATOM 621 C C . GLU A 1 82 ? -3.580 1.093 17.216 1.00 88.12 82 GLU A C 1
ATOM 623 O O . GLU A 1 82 ? -4.756 1.013 17.578 1.00 88.12 82 GLU A O 1
ATOM 628 N N . TYR A 1 83 ? -2.910 0.016 16.795 1.00 86.62 83 TYR A N 1
ATOM 629 C CA . TYR A 1 83 ? -3.533 -1.311 16.669 1.00 86.62 83 TYR A CA 1
ATOM 630 C C . TYR A 1 83 ? -4.283 -1.786 17.934 1.00 86.62 83 TYR A C 1
ATOM 632 O O . TYR A 1 83 ? -5.415 -2.261 17.805 1.00 86.62 83 TYR A O 1
ATOM 640 N N . PRO A 1 84 ? -3.766 -1.599 19.168 1.00 89.00 84 PRO A N 1
ATOM 641 C CA . PRO A 1 84 ? -4.497 -1.981 20.378 1.00 89.00 84 PRO A CA 1
ATOM 642 C C . PRO A 1 84 ? -5.794 -1.194 20.608 1.00 89.00 84 PRO A C 1
ATOM 644 O O . PRO A 1 84 ? -6.689 -1.673 21.306 1.00 89.00 84 PRO A O 1
ATOM 647 N N . ASP A 1 85 ? -5.945 0.001 20.027 1.00 90.25 85 ASP A N 1
ATOM 648 C CA . ASP A 1 85 ? -7.172 0.783 20.176 1.00 90.25 85 ASP A CA 1
ATOM 649 C C . ASP A 1 85 ? -8.374 0.077 19.555 1.00 90.25 85 ASP A C 1
ATOM 651 O O . ASP A 1 85 ? -9.481 0.189 20.086 1.00 90.25 85 ASP A O 1
ATOM 655 N N . PHE A 1 86 ? -8.159 -0.673 18.473 1.00 88.69 86 PHE A N 1
ATOM 656 C CA . PHE A 1 86 ? -9.195 -1.444 17.787 1.00 88.69 86 PHE A CA 1
ATOM 657 C C . PHE A 1 86 ? -9.746 -2.590 18.647 1.00 88.69 86 PHE A C 1
ATOM 659 O O . PHE A 1 86 ? -10.869 -3.036 18.426 1.00 88.69 86 PHE A O 1
ATOM 666 N N . LEU A 1 87 ? -9.013 -3.022 19.681 1.00 89.94 87 LEU A N 1
ATOM 667 C CA . LEU A 1 87 ? -9.449 -4.069 20.612 1.00 89.94 87 LEU A CA 1
ATOM 668 C C . LEU A 1 87 ? -10.410 -3.551 21.695 1.00 89.94 87 LEU A C 1
ATOM 670 O O . LEU A 1 87 ? -10.995 -4.337 22.444 1.00 89.94 87 LEU A O 1
ATOM 674 N N . LYS A 1 88 ? -10.597 -2.229 21.808 1.00 90.75 88 LYS A N 1
ATOM 675 C CA . LYS A 1 88 ? -11.517 -1.637 22.787 1.00 90.75 88 LYS A CA 1
ATOM 676 C C . LYS A 1 88 ? -12.949 -2.084 22.490 1.00 90.75 88 LYS A C 1
ATOM 678 O O . LYS A 1 88 ? -13.451 -1.895 21.386 1.00 90.75 88 LYS A O 1
ATOM 683 N N . HIS A 1 89 ? -13.656 -2.561 23.519 1.00 92.00 89 HIS A N 1
ATOM 684 C CA . HIS A 1 89 ? -15.018 -3.105 23.394 1.00 92.00 89 HIS A CA 1
ATOM 685 C C . HIS A 1 89 ? -16.010 -2.166 22.680 1.00 92.00 89 HIS A C 1
ATOM 687 O O . HIS A 1 89 ? -16.921 -2.635 22.005 1.00 92.00 89 HIS A O 1
ATOM 693 N N . LYS A 1 90 ? -15.818 -0.841 22.768 1.00 89.69 90 LYS A N 1
ATOM 694 C CA . LYS A 1 90 ? -16.648 0.154 22.063 1.00 89.69 90 LYS A CA 1
ATOM 695 C C . LYS A 1 90 ? -16.664 0.006 20.533 1.00 89.69 90 LYS A C 1
ATOM 697 O O . LYS A 1 90 ? -17.582 0.514 19.901 1.00 89.69 90 LYS A O 1
ATOM 702 N N . TYR A 1 91 ? -15.670 -0.659 19.942 1.00 90.44 91 TYR A N 1
ATOM 703 C CA . TYR A 1 91 ? -15.580 -0.884 18.496 1.00 90.44 91 TYR A CA 1
ATOM 704 C C . TYR A 1 91 ? -16.056 -2.270 18.059 1.00 90.44 91 TYR A C 1
ATOM 706 O O . TYR A 1 91 ? -16.083 -2.559 16.863 1.00 90.44 91 TYR A O 1
ATOM 714 N N . LYS A 1 92 ? -16.469 -3.121 19.004 1.00 91.38 92 LYS A N 1
ATOM 715 C CA . LYS A 1 92 ? -17.042 -4.427 18.690 1.00 91.38 92 LYS A CA 1
ATOM 716 C C . LYS A 1 92 ? -18.235 -4.258 17.743 1.00 91.38 92 LYS A C 1
ATOM 718 O O . LYS A 1 92 ? -19.043 -3.352 17.934 1.00 91.38 92 LYS A O 1
ATOM 723 N N . ASP A 1 93 ? -18.287 -5.093 16.707 1.00 91.44 93 ASP A N 1
ATOM 724 C CA . ASP A 1 93 ? -19.326 -5.114 15.664 1.00 91.44 93 ASP A CA 1
ATOM 725 C C . ASP A 1 93 ? -19.462 -3.815 14.835 1.00 91.44 93 ASP A C 1
ATOM 727 O O . ASP A 1 93 ? -20.385 -3.676 14.037 1.00 91.44 93 ASP A O 1
ATOM 731 N N . ASN A 1 94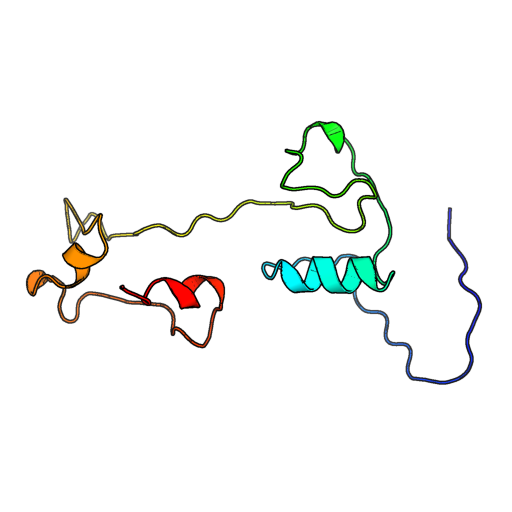 ? -18.518 -2.874 14.976 1.00 91.12 94 ASN A N 1
ATOM 732 C CA . ASN A 1 94 ? -18.522 -1.567 14.306 1.00 91.12 94 ASN A CA 1
ATOM 733 C C . ASN A 1 94 ? -17.304 -1.349 13.387 1.00 91.12 94 ASN A C 1
ATOM 735 O O . ASN A 1 94 ? -17.031 -0.219 12.980 1.00 91.12 94 ASN A O 1
ATOM 739 N N . MET A 1 95 ? -16.558 -2.411 13.076 1.00 89.75 95 MET A N 1
ATOM 740 C CA . MET A 1 95 ? -15.365 -2.369 12.228 1.00 89.75 95 MET A CA 1
ATOM 741 C C . MET A 1 95 ? -15.577 -3.190 10.960 1.00 89.75 95 MET A C 1
ATOM 743 O O . MET A 1 95 ? -16.219 -4.238 10.989 1.00 89.75 95 MET A O 1
ATOM 747 N N . VAL A 1 96 ? -14.998 -2.723 9.857 1.00 89.56 96 VAL A N 1
ATOM 748 C CA . VAL A 1 96 ? -14.966 -3.439 8.581 1.00 89.56 96 VAL A CA 1
ATOM 749 C C . VAL A 1 96 ? -13.518 -3.490 8.121 1.00 89.56 96 VAL A C 1
ATOM 751 O O . VAL A 1 96 ? -12.855 -2.457 8.063 1.00 89.56 96 VAL A O 1
ATOM 754 N N . PHE A 1 97 ? -13.043 -4.689 7.796 1.00 85.44 97 PHE A N 1
ATOM 755 C CA . PHE A 1 97 ? -11.700 -4.925 7.279 1.00 85.44 97 PHE A CA 1
ATOM 756 C C . PHE A 1 97 ? -11.780 -5.677 5.957 1.00 85.44 97 PHE A C 1
ATOM 758 O O . PHE A 1 97 ? -12.698 -6.468 5.733 1.00 85.44 97 PHE A O 1
ATOM 765 N N . ILE A 1 98 ? -10.793 -5.440 5.098 1.00 85.12 98 ILE A N 1
ATOM 766 C CA . ILE A 1 98 ? -10.566 -6.282 3.926 1.00 85.12 98 ILE A CA 1
ATOM 767 C C . ILE A 1 98 ? -10.100 -7.653 4.412 1.00 85.12 98 ILE A C 1
ATOM 769 O O . ILE A 1 98 ? -9.389 -7.768 5.414 1.00 85.12 98 ILE A O 1
ATOM 773 N N . TYR A 1 99 ? -10.552 -8.705 3.732 1.00 82.00 99 TYR A N 1
ATOM 774 C CA . TYR A 1 99 ? -10.218 -10.064 4.119 1.00 82.00 99 TYR A CA 1
ATOM 775 C C . TYR A 1 99 ? -8.718 -10.311 3.932 1.00 82.00 99 TYR A C 1
ATOM 777 O O . TYR A 1 99 ? -8.181 -10.098 2.848 1.00 82.00 99 TYR A O 1
ATOM 785 N N . ARG A 1 100 ? -8.048 -10.789 4.987 1.00 74.75 100 ARG A N 1
ATOM 786 C CA . ARG A 1 100 ? -6.579 -10.914 5.051 1.00 74.75 100 ARG A CA 1
ATOM 787 C C . ARG A 1 100 ? -5.964 -11.652 3.859 1.00 74.75 100 ARG A C 1
ATOM 789 O O . ARG A 1 100 ? -4.863 -11.320 3.441 1.00 74.75 100 ARG A O 1
ATOM 796 N N . ASN A 1 101 ? -6.653 -12.666 3.345 1.00 82.56 101 ASN A N 1
ATOM 797 C CA . ASN A 1 101 ? -6.121 -13.528 2.291 1.00 82.56 101 ASN A CA 1
ATOM 798 C C . ASN A 1 101 ? -6.491 -13.054 0.876 1.00 82.56 101 ASN A C 1
ATOM 800 O O . ASN A 1 101 ? -6.092 -13.703 -0.086 1.00 82.56 101 ASN A O 1
ATOM 804 N N . ASP A 1 102 ? -7.282 -11.987 0.754 1.00 86.19 102 ASP A N 1
ATOM 805 C CA . ASP A 1 102 ? -7.755 -11.461 -0.532 1.00 86.19 102 ASP A CA 1
ATOM 806 C C . ASP A 1 102 ? -6.841 -10.344 -1.067 1.00 86.19 102 ASP A C 1
ATOM 808 O O . ASP A 1 102 ? -6.693 -10.193 -2.277 1.00 86.19 102 ASP A O 1
ATOM 812 N N . ASP A 1 103 ? -6.164 -9.609 -0.174 1.00 82.62 103 ASP A N 1
ATOM 813 C CA . ASP A 1 103 ? -5.220 -8.545 -0.530 1.00 82.62 103 ASP A CA 1
ATOM 814 C C . ASP A 1 103 ? -3.930 -8.648 0.302 1.00 82.62 103 ASP A C 1
ATOM 816 O O . ASP A 1 103 ? -3.928 -8.538 1.530 1.00 82.62 103 ASP A O 1
ATOM 820 N N . GLU A 1 104 ? -2.800 -8.851 -0.376 1.00 79.75 104 GLU A N 1
ATOM 821 C CA . GLU A 1 104 ? -1.491 -8.975 0.269 1.00 79.75 104 GLU A CA 1
ATOM 822 C C . GLU A 1 104 ? -1.023 -7.679 0.954 1.00 79.75 104 GLU A C 1
ATOM 824 O O . GLU A 1 104 ? -0.214 -7.739 1.882 1.00 79.75 104 GLU A O 1
ATOM 829 N N . ALA A 1 105 ? -1.560 -6.514 0.572 1.00 78.38 105 ALA A N 1
ATOM 830 C CA . ALA A 1 105 ? -1.220 -5.238 1.197 1.00 78.38 105 ALA A CA 1
ATOM 831 C C . ALA A 1 105 ? -1.684 -5.150 2.662 1.00 78.38 105 ALA A C 1
ATOM 833 O O . ALA A 1 105 ? -1.116 -4.378 3.434 1.00 78.38 105 ALA A O 1
ATOM 834 N N . VAL A 1 106 ? -2.673 -5.961 3.064 1.00 77.56 106 VAL A N 1
ATOM 835 C CA . VAL A 1 106 ? -3.182 -6.030 4.447 1.00 77.56 106 VAL A CA 1
ATOM 836 C C . VAL A 1 106 ? -2.722 -7.281 5.202 1.00 77.56 106 VAL A C 1
ATOM 838 O O . VAL A 1 10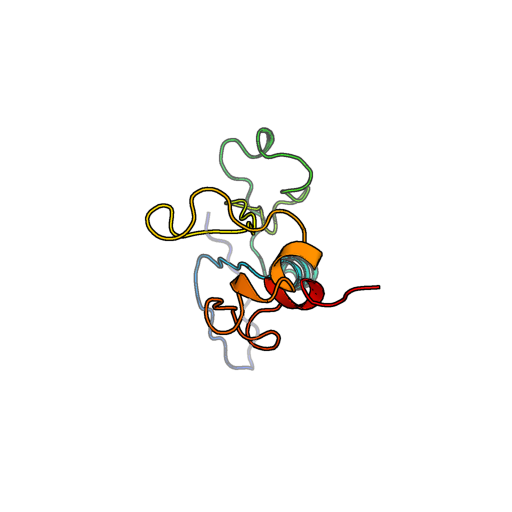6 ? -3.074 -7.459 6.369 1.00 77.56 106 VAL A O 1
ATOM 841 N N . LEU A 1 107 ? -1.907 -8.143 4.580 1.00 74.56 107 LEU A N 1
ATOM 842 C CA . LEU A 1 107 ? -1.520 -9.448 5.131 1.00 74.56 107 LEU A CA 1
ATOM 843 C C . LEU A 1 107 ? -0.830 -9.346 6.502 1.00 74.56 107 LEU A C 1
ATOM 845 O O . LEU A 1 107 ? -1.062 -10.188 7.379 1.00 74.56 107 LEU A O 1
ATOM 849 N N . TYR A 1 108 ? -0.012 -8.306 6.678 1.00 71.81 108 TYR A N 1
ATOM 850 C CA . TYR A 1 108 ? 0.784 -8.053 7.883 1.00 71.81 108 TYR A CA 1
ATOM 851 C C . TYR A 1 108 ? 0.119 -7.094 8.876 1.00 71.81 108 TYR A C 1
ATOM 853 O O . TYR A 1 108 ? 0.632 -6.911 9.971 1.00 71.81 108 TYR A O 1
ATOM 861 N N . ALA A 1 109 ? -1.043 -6.517 8.549 1.00 72.31 109 ALA A N 1
ATOM 862 C CA . ALA A 1 109 ? -1.744 -5.595 9.450 1.00 72.31 109 ALA A CA 1
ATOM 863 C C . ALA A 1 109 ? -2.276 -6.278 10.730 1.00 72.31 109 ALA A C 1
ATOM 865 O O . ALA A 1 109 ? -2.671 -5.603 11.675 1.00 72.31 109 ALA A O 1
ATOM 866 N N . PHE A 1 110 ? -2.296 -7.614 10.757 1.00 71.38 110 PHE A N 1
ATOM 867 C CA . PHE A 1 110 ? -2.815 -8.427 11.862 1.00 71.38 110 PHE A CA 1
ATOM 868 C C . PHE A 1 110 ? -1.766 -9.362 12.475 1.00 71.38 110 PHE A C 1
ATOM 870 O O . PHE A 1 110 ? -2.118 -10.197 13.306 1.00 71.38 110 PHE A O 1
ATOM 877 N N . ASP A 1 111 ? -0.507 -9.261 12.043 1.00 69.88 111 ASP A N 1
ATOM 878 C CA . ASP A 1 111 ? 0.598 -10.008 12.644 1.00 69.88 111 ASP A CA 1
ATOM 879 C C . ASP A 1 111 ? 1.152 -9.171 13.804 1.00 69.88 111 ASP A C 1
ATOM 881 O O . ASP A 1 111 ? 2.021 -8.320 13.629 1.00 69.88 111 ASP A O 1
ATOM 885 N N . LEU A 1 112 ? 0.507 -9.307 14.964 1.00 56.03 112 LEU A N 1
ATOM 886 C CA . LEU A 1 112 ? 0.891 -8.631 16.199 1.00 56.03 112 LEU A CA 1
ATOM 887 C C . LEU A 1 112 ? 1.893 -9.529 16.936 1.00 56.03 112 LEU A C 1
ATOM 889 O O . LEU A 1 112 ? 1.517 -10.628 17.347 1.00 56.03 112 LEU A O 1
ATOM 893 N N . GLU A 1 113 ? 3.142 -9.073 17.075 1.00 53.88 113 GLU A N 1
ATOM 894 C CA . GLU A 1 113 ? 4.131 -9.667 17.995 1.00 53.88 113 GLU A CA 1
ATOM 895 C C . GLU A 1 113 ? 3.732 -9.479 19.468 1.00 53.88 113 GLU A C 1
ATOM 897 O O . GLU A 1 113 ? 3.226 -8.384 19.822 1.00 53.88 113 GLU A O 1
#

Sequence (113 aa):
MVASLPRQTGGFLTVVPSLFLSAVFATSVSLGTRGALLRYKPLDFNRVHPGFRIVFSAWDAVVVFGWTNIQSPEKVAAGPVEYPDFLKHKYKDNMVFIYRNDDEAVLYAFDLE

Foldseek 3Di:
DDDDDDDDPDDDDDDDDPDDDDPDPVVLVVCVVVVVADQDQDPPSVVADPVQADPRCSDGDDDDDDDADDDDCVVDVDADHDPVSCVPPVCVVVDDDDDLVVDVVCVCVPVDD

Secondary structure (DSSP, 8-state):
---------SS------SS---S-HHHHHHHHHTT-S-----TTGGGS-GGGB-TT-SSB------------TTT-SS---SGGGGGSGGGTT------TTT-GGGTTTT---

Radius of gyration: 21.4 Å; Cα contacts (8 Å, |Δi|>4): 44; chains: 1; bounding box: 39×36×59 Å

Mean predicted aligned error: 10.38 Å

Solvent-accessible surface area (backbone atoms only — not comparable to full-atom values): 8129 Å² total; per-residue (Å²): 135,87,85,83,76,82,89,78,90,82,76,93,83,80,87,74,72,103,71,88,85,72,92,56,64,67,58,54,51,54,38,38,75,71,64,73,41,71,66,54,79,58,89,68,54,88,75,54,58,70,96,47,47,46,102,66,19,42,54,64,67,89,77,86,87,81,92,75,88,81,78,58,66,94,81,37,89,76,70,64,87,54,79,74,50,64,71,40,73,92,42,62,96,71,74,87,77,83,60,53,90,80,40,77,92,48,50,64,79,75,69,78,132

Organism: Colletotrichum orbiculare (strain 104-T / ATCC 96160 / CBS 514.97 / LARS 414 / MAFF 240422) (NCBI:txid121385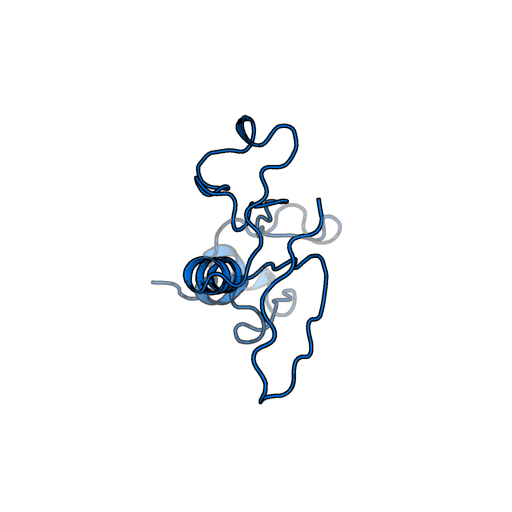7)